Protein AF-A0A382WJ97-F1 (afdb_monomer_lite)

Organism: NCBI:txid408172

pLDDT: mean 80.17, std 19.9, range [35.0, 98.5]

Radius of gyration: 34.78 Å; chains: 1; bounding box: 54×37×98 Å

Secondary structure (DSSP, 8-state):
----------------------PPP-PPPPP------EETTEEHHHHHHHHHHHHHHHHHHHHHHHHHHHHT-TTS---HHHHHHHHHHHHHHHHHHHHHHTT----GGGHHHHHHHHHHHHHHHHHHHHHHHT-

Sequence (135 aa):
MQRLAIPTLCIILGCSSGQEAEQPIPQPVPAESAQTVETPYGDLGQVQGYLNSINPFIQEVGKIHLEVNKAVGTSGQATTANLALAMGKELPRLKAAIGQFETIKPPLLLAPLHTDIKKLMVLRLKSYEATINNW

Structure (mmCIF, N/CA/C/O backbone):
data_AF-A0A382WJ97-F1
#
_entry.id   AF-A0A382WJ97-F1
#
loop_
_atom_site.group_PDB
_atom_site.id
_atom_site.type_symbol
_atom_site.label_atom_id
_atom_site.label_alt_id
_atom_site.label_comp_id
_atom_site.label_asym_id
_atom_site.label_entity_id
_atom_site.label_seq_id
_atom_site.pdbx_PDB_ins_code
_atom_site.Cartn_x
_atom_site.Cartn_y
_atom_site.Cartn_z
_atom_site.occupancy
_atom_site.B_iso_or_equiv
_atom_site.auth_seq_id
_atom_site.auth_comp_id
_atom_site.auth_asym_id
_atom_site.auth_atom_id
_atom_site.pdbx_PDB_model_num
ATOM 1 N N . MET A 1 1 ? 36.908 -20.530 76.494 1.00 40.31 1 MET A N 1
ATOM 2 C CA . MET A 1 1 ? 35.897 -20.442 75.417 1.00 40.31 1 MET A CA 1
ATOM 3 C C . MET A 1 1 ? 35.143 -21.765 75.412 1.00 40.31 1 MET A C 1
ATOM 5 O O . MET A 1 1 ? 35.747 -22.793 75.157 1.00 40.31 1 MET A O 1
ATOM 9 N N . GLN A 1 2 ? 34.078 -21.813 76.211 1.00 43.88 2 GLN A N 1
ATOM 10 C CA . GLN A 1 2 ? 32.666 -21.761 75.793 1.00 43.88 2 GLN A CA 1
ATOM 11 C C . GLN A 1 2 ? 32.182 -23.103 75.230 1.00 43.88 2 GLN A C 1
ATOM 13 O O . GLN A 1 2 ? 32.530 -23.521 74.132 1.00 43.88 2 GLN A O 1
ATOM 18 N N . ARG A 1 3 ? 31.422 -23.785 76.092 1.00 38.31 3 ARG A N 1
ATOM 19 C CA . ARG A 1 3 ? 30.834 -25.108 75.929 1.00 38.31 3 ARG A CA 1
ATOM 20 C C . ARG A 1 3 ? 29.365 -24.982 75.526 1.00 38.31 3 ARG A C 1
ATOM 22 O O . ARG A 1 3 ? 28.646 -24.181 76.108 1.00 38.31 3 ARG A O 1
ATOM 29 N N . LEU A 1 4 ? 29.000 -25.877 74.611 1.00 42.47 4 LEU A N 1
ATOM 30 C CA . LEU A 1 4 ? 27.768 -26.666 74.528 1.00 42.47 4 LEU A CA 1
ATOM 31 C C . LEU A 1 4 ? 26.399 -25.957 74.501 1.00 42.47 4 LEU A C 1
ATOM 33 O O . LEU A 1 4 ? 25.902 -25.455 75.498 1.00 42.47 4 LEU A O 1
ATOM 37 N N . ALA A 1 5 ? 25.778 -26.071 73.324 1.00 47.56 5 ALA A N 1
ATOM 38 C CA . ALA A 1 5 ? 24.503 -26.744 73.045 1.00 47.56 5 ALA A CA 1
ATOM 39 C C . ALA A 1 5 ? 23.374 -26.747 74.106 1.00 47.56 5 ALA A C 1
ATOM 41 O O . ALA A 1 5 ? 23.508 -27.404 75.132 1.00 47.56 5 ALA A O 1
ATOM 42 N N . ILE A 1 6 ? 22.249 -26.129 73.686 1.00 53.75 6 ILE A N 1
ATOM 43 C CA . ILE A 1 6 ? 20.806 -26.493 73.781 1.00 53.75 6 ILE A CA 1
ATOM 44 C C . ILE A 1 6 ? 20.294 -26.851 75.191 1.00 53.75 6 ILE A C 1
ATOM 46 O O . ILE A 1 6 ? 20.841 -27.758 75.813 1.00 53.75 6 ILE A O 1
ATOM 50 N N . PRO A 1 7 ? 19.195 -26.228 75.687 1.00 54.44 7 PRO A N 1
ATOM 51 C CA . PRO A 1 7 ? 17.915 -26.940 75.568 1.00 54.44 7 PRO A CA 1
ATOM 52 C C . PRO A 1 7 ? 16.613 -26.094 75.578 1.00 54.44 7 PRO A C 1
ATOM 54 O O . PRO A 1 7 ? 16.576 -24.912 75.906 1.00 54.44 7 PRO A O 1
ATOM 57 N N . THR A 1 8 ? 15.536 -26.815 75.254 1.00 49.41 8 THR A N 1
ATOM 58 C CA . THR A 1 8 ? 14.190 -26.729 75.854 1.00 49.41 8 THR A CA 1
ATOM 59 C C . THR A 1 8 ? 13.147 -25.776 75.263 1.00 49.41 8 THR A C 1
ATOM 61 O O . THR A 1 8 ? 12.970 -24.627 75.649 1.00 49.41 8 THR A O 1
ATOM 64 N N . LEU A 1 9 ? 12.359 -26.403 74.392 1.00 50.72 9 LEU A N 1
ATOM 65 C CA . LEU A 1 9 ? 10.934 -26.228 74.134 1.00 50.72 9 LEU A CA 1
ATOM 66 C C . LEU A 1 9 ? 10.098 -25.950 75.408 1.00 50.72 9 LEU A C 1
ATOM 68 O O . LEU A 1 9 ? 10.057 -26.789 76.305 1.00 50.72 9 LEU A O 1
ATOM 72 N N . CYS A 1 10 ? 9.345 -24.846 75.433 1.00 46.75 10 CYS A N 1
ATOM 73 C CA . CYS A 1 10 ? 8.220 -24.644 76.355 1.00 46.75 10 CYS A CA 1
ATOM 74 C C . CYS A 1 10 ? 6.918 -24.550 75.553 1.00 46.75 10 CYS A C 1
ATOM 76 O O . CYS A 1 10 ? 6.631 -23.538 74.916 1.00 46.75 10 CYS A O 1
ATOM 78 N N . ILE A 1 11 ? 6.143 -25.633 75.590 1.00 55.44 11 ILE A N 1
ATOM 79 C CA . ILE A 1 11 ? 4.749 -25.686 75.149 1.00 55.44 11 ILE A CA 1
ATOM 80 C C . ILE A 1 11 ? 3.909 -25.052 76.258 1.00 55.44 11 ILE A C 1
ATOM 82 O O . ILE A 1 11 ? 3.893 -25.562 77.378 1.00 55.44 11 ILE A O 1
ATOM 86 N N . ILE A 1 12 ? 3.193 -23.972 75.948 1.00 61.19 12 ILE A N 1
ATOM 87 C CA . ILE A 1 12 ? 2.115 -23.463 76.800 1.00 61.19 12 ILE A CA 1
ATOM 88 C C . ILE A 1 12 ? 0.792 -23.914 76.182 1.00 61.19 12 ILE A C 1
ATOM 90 O O . ILE A 1 12 ? 0.325 -23.360 75.190 1.00 61.19 12 ILE A O 1
ATOM 94 N N . LEU A 1 13 ? 0.221 -24.967 76.767 1.00 51.22 13 LEU A N 1
ATOM 95 C CA . LEU A 1 13 ? -1.168 -25.380 76.585 1.00 51.22 13 LEU A CA 1
ATOM 96 C C . LEU A 1 13 ? -2.054 -24.408 77.370 1.00 51.22 13 LEU A C 1
ATOM 98 O O . LEU A 1 13 ? -2.225 -24.545 78.579 1.00 51.22 13 LEU A O 1
ATOM 102 N N . GLY A 1 14 ? -2.598 -23.411 76.677 1.00 40.69 14 GLY A N 1
ATOM 103 C CA . GLY A 1 14 ? -3.733 -22.633 77.158 1.00 40.69 14 GLY A CA 1
ATOM 104 C C . GLY A 1 14 ? -5.029 -23.279 76.681 1.00 40.69 14 GLY A C 1
ATOM 105 O O . GLY A 1 14 ? -5.384 -23.149 75.513 1.00 40.69 14 GLY A O 1
ATOM 106 N N . CYS A 1 15 ? -5.734 -23.968 77.578 1.00 53.81 15 CYS A N 1
ATOM 107 C CA . CYS A 1 15 ? -7.147 -24.289 77.402 1.00 53.81 15 CYS A CA 1
ATOM 108 C C . CYS A 1 15 ? -7.937 -22.976 77.436 1.00 53.81 15 CYS A C 1
ATOM 110 O O . CYS A 1 15 ? -8.143 -22.415 78.509 1.00 53.81 15 CYS A O 1
ATOM 112 N N . SER A 1 16 ? -8.374 -22.489 76.277 1.00 35.00 16 SER A N 1
ATOM 113 C CA . SER A 1 16 ? -9.438 -21.492 76.204 1.00 35.00 16 SER A CA 1
ATOM 114 C C . SER A 1 16 ? -10.604 -22.101 75.443 1.00 35.00 16 SER A C 1
ATOM 116 O O . SER A 1 16 ? -10.477 -22.530 74.298 1.00 35.00 16 SER A O 1
ATOM 118 N N . SER A 1 17 ? -11.703 -22.192 76.178 1.00 43.69 17 SER A N 1
ATOM 119 C CA . SER A 1 17 ? -13.066 -22.519 75.789 1.00 43.69 17 SER A CA 1
ATOM 120 C C . SER A 1 17 ? -13.428 -22.068 74.376 1.00 43.69 17 SER A C 1
ATOM 122 O O . SER A 1 17 ? -13.193 -20.924 73.992 1.00 43.69 17 SER A O 1
ATOM 124 N N . GLY A 1 18 ? -14.039 -22.994 73.636 1.00 48.94 18 GLY A N 1
ATOM 125 C CA . GLY A 1 18 ? -14.542 -22.774 72.292 1.00 48.94 18 GLY A CA 1
ATOM 126 C C . GLY A 1 18 ? -15.477 -21.571 72.201 1.00 48.94 18 GLY A C 1
ATOM 127 O O . GLY A 1 18 ? -16.509 -21.506 72.864 1.00 48.94 18 GLY A O 1
ATOM 128 N N . GLN A 1 19 ? -15.113 -20.658 71.312 1.00 41.97 19 GLN A N 1
ATOM 129 C CA . GLN A 1 19 ? -16.060 -19.920 70.498 1.00 41.97 19 GLN A CA 1
ATOM 130 C C . GLN A 1 19 ? -15.744 -20.313 69.061 1.00 41.97 19 GLN A C 1
ATOM 132 O O . GLN A 1 19 ? -14.666 -20.001 68.553 1.00 41.97 19 GLN A O 1
ATOM 137 N N . GLU A 1 20 ? -16.670 -21.022 68.419 1.00 45.88 20 GLU A N 1
ATOM 138 C CA . GLU A 1 20 ? -16.750 -21.027 66.964 1.00 45.88 20 GLU A CA 1
ATOM 139 C C . GLU A 1 20 ? -17.014 -19.579 66.548 1.00 45.88 20 GLU A C 1
ATOM 141 O O . GLU A 1 20 ? -18.141 -19.092 66.559 1.00 45.88 20 GLU A O 1
ATOM 146 N N . ALA A 1 21 ? -15.942 -18.842 66.272 1.00 47.66 21 ALA A N 1
ATOM 147 C CA . ALA A 1 21 ? -16.052 -17.651 65.463 1.00 47.66 21 ALA A CA 1
ATOM 148 C C . ALA A 1 21 ? -16.388 -18.145 64.056 1.00 47.66 21 ALA A C 1
ATOM 150 O O . ALA A 1 21 ? -15.527 -18.716 63.383 1.00 47.66 21 ALA A O 1
ATOM 151 N N . GLU A 1 22 ? -17.645 -17.974 63.642 1.00 47.88 22 GLU A N 1
ATOM 152 C CA . GLU A 1 22 ? -18.041 -18.069 62.240 1.00 47.88 22 GLU A CA 1
ATOM 153 C C . GLU A 1 22 ? -17.045 -17.251 61.419 1.00 47.88 22 GLU A C 1
ATOM 155 O O . GLU A 1 22 ? -17.003 -16.020 61.489 1.00 47.88 22 GLU A O 1
ATOM 160 N N . GLN A 1 23 ? -16.179 -17.948 60.683 1.00 53.44 23 GLN A N 1
ATOM 161 C CA . GLN A 1 23 ? -15.322 -17.301 59.709 1.00 53.44 23 GLN A CA 1
ATOM 162 C C . GLN A 1 23 ? -16.252 -16.636 58.690 1.00 53.44 23 GLN A C 1
ATOM 164 O O . GLN A 1 23 ? -17.093 -17.332 58.113 1.00 53.44 23 GLN A O 1
ATOM 169 N N . PRO A 1 24 ? -16.139 -15.317 58.450 1.00 50.84 24 PRO A N 1
ATOM 170 C CA . PRO A 1 24 ? -16.918 -14.676 57.409 1.00 50.84 24 PRO A CA 1
ATOM 171 C C . PRO A 1 24 ? -16.604 -15.385 56.095 1.00 50.84 24 PRO A C 1
ATOM 173 O O . PRO A 1 24 ? -15.443 -15.451 55.686 1.00 50.84 24 PRO A O 1
ATOM 176 N N . ILE A 1 25 ? -17.631 -15.951 55.461 1.00 58.53 25 ILE A N 1
ATOM 177 C CA . ILE A 1 25 ? -17.518 -16.533 54.125 1.00 58.53 25 ILE A CA 1
ATOM 178 C C . ILE A 1 25 ? -16.874 -15.459 53.234 1.00 58.53 25 ILE A C 1
ATOM 180 O O . ILE A 1 25 ? -17.402 -14.341 53.194 1.00 58.53 25 ILE A O 1
ATOM 184 N N . PRO A 1 26 ? -15.748 -15.741 52.548 1.00 58.06 26 PRO A N 1
ATOM 185 C CA . PRO A 1 26 ? -15.144 -14.787 51.633 1.00 58.06 26 PRO A CA 1
ATOM 186 C C . PRO A 1 26 ? -16.199 -14.366 50.615 1.00 58.06 26 PRO A C 1
ATOM 188 O O . PRO A 1 26 ? -16.687 -15.189 49.838 1.00 58.06 26 PRO A O 1
ATOM 191 N N . GLN A 1 27 ? -16.601 -13.096 50.652 1.00 67.25 27 GLN A N 1
ATOM 192 C CA . GLN A 1 27 ? -17.484 -12.565 49.625 1.00 67.25 27 GLN A CA 1
ATOM 193 C C . GLN A 1 27 ? -16.758 -12.691 48.279 1.00 67.25 27 GLN A C 1
ATOM 195 O O . GLN A 1 27 ? -15.549 -12.436 48.230 1.00 67.25 27 GLN A O 1
ATOM 200 N N . PRO A 1 28 ? -17.444 -13.093 47.193 1.00 59.03 28 PRO A N 1
ATOM 201 C CA . PRO A 1 28 ? -16.837 -13.088 45.875 1.00 59.03 28 PRO A CA 1
ATOM 202 C C . PRO A 1 28 ? -16.359 -11.665 45.603 1.00 59.03 28 PRO A C 1
ATOM 204 O O . PRO A 1 28 ? -17.165 -10.735 45.562 1.00 59.03 28 PRO A O 1
ATOM 207 N N . VAL A 1 29 ? -15.045 -11.492 45.463 1.00 59.97 29 VAL A N 1
ATOM 208 C CA . VAL A 1 29 ? -14.475 -10.242 44.965 1.00 59.97 29 VAL A CA 1
ATOM 209 C C . VAL A 1 29 ? -15.165 -9.993 43.623 1.00 59.97 29 VAL A C 1
ATOM 211 O O . VAL A 1 29 ? -15.148 -10.905 42.786 1.00 59.97 29 VAL A O 1
ATOM 214 N N . PRO A 1 30 ? -15.828 -8.841 43.410 1.00 59.00 30 PRO A N 1
ATOM 215 C CA . PRO A 1 30 ? -16.381 -8.523 42.105 1.00 59.00 30 PRO A CA 1
ATOM 216 C C . PRO A 1 30 ? -15.265 -8.714 41.087 1.00 59.00 30 PRO A C 1
ATOM 218 O O . PRO A 1 30 ? -14.192 -8.133 41.256 1.00 59.00 30 PRO A O 1
ATOM 221 N N . ALA A 1 31 ? -15.483 -9.582 40.096 1.00 62.88 31 ALA A N 1
ATOM 222 C CA . ALA A 1 31 ? -14.544 -9.728 38.998 1.00 62.88 31 ALA A CA 1
ATOM 223 C C . ALA A 1 31 ? -14.288 -8.319 38.467 1.00 62.88 31 ALA A C 1
ATOM 225 O O . ALA A 1 31 ? -15.238 -7.643 38.066 1.00 62.88 31 ALA A O 1
ATOM 226 N N . GLU A 1 32 ? -13.041 -7.861 38.573 1.00 56.44 32 GLU A N 1
ATOM 227 C CA . GLU A 1 32 ? -12.595 -6.587 38.034 1.00 56.44 32 GLU A CA 1
ATOM 228 C C . GLU A 1 32 ? -13.073 -6.553 36.587 1.00 56.44 32 GLU A C 1
ATOM 230 O O . GLU A 1 32 ? -12.604 -7.327 35.749 1.00 56.44 32 GLU A O 1
ATOM 235 N N . SER A 1 33 ? -14.126 -5.773 36.320 1.00 58.34 33 SER A N 1
ATOM 236 C CA . SER A 1 33 ? -14.679 -5.685 34.978 1.00 58.34 33 SER A CA 1
ATOM 237 C C . SER A 1 33 ? -13.528 -5.204 34.120 1.00 58.34 33 SER A C 1
ATOM 239 O O . SER A 1 33 ? -13.020 -4.116 34.395 1.00 58.34 33 SER A O 1
ATOM 241 N N . ALA A 1 34 ? -13.082 -6.013 33.158 1.00 62.22 34 ALA A N 1
ATOM 242 C CA . ALA A 1 34 ? -12.033 -5.621 32.235 1.00 62.22 34 ALA A CA 1
ATOM 243 C C . ALA A 1 34 ? -12.434 -4.263 31.652 1.00 62.22 34 ALA A C 1
ATOM 245 O O . ALA A 1 34 ? -13.377 -4.180 30.865 1.00 62.22 34 ALA A O 1
ATOM 246 N N . GLN A 1 35 ? -11.810 -3.192 32.144 1.00 63.03 35 GLN A N 1
ATOM 247 C CA . GLN A 1 35 ? -12.156 -1.845 31.731 1.00 63.03 35 GLN A CA 1
ATOM 248 C C . GLN A 1 35 ? -11.731 -1.754 30.273 1.00 63.03 35 GLN A C 1
ATOM 250 O O . GLN A 1 35 ? -10.542 -1.814 29.960 1.00 63.03 35 GLN A O 1
ATOM 255 N N . THR A 1 36 ? -12.708 -1.697 29.374 1.00 71.12 36 THR A N 1
ATOM 256 C CA . THR A 1 36 ? -12.465 -1.490 27.951 1.00 71.12 36 THR A CA 1
ATOM 257 C C . THR A 1 36 ? -11.785 -0.138 27.801 1.00 71.12 36 THR A C 1
ATOM 259 O O . THR A 1 36 ? -12.373 0.905 28.090 1.00 71.12 36 THR A O 1
ATOM 262 N N . VAL A 1 37 ? -10.504 -0.164 27.433 1.00 84.56 37 VAL A N 1
ATOM 263 C CA . VAL A 1 37 ? -9.724 1.049 27.204 1.00 84.56 37 VAL A CA 1
ATOM 264 C C . VAL A 1 37 ? -10.202 1.649 25.887 1.00 84.56 37 VAL A C 1
ATOM 266 O O . VAL A 1 37 ? -9.926 1.120 24.813 1.00 84.56 37 VAL A O 1
ATOM 269 N N . GLU A 1 38 ? -10.938 2.748 25.980 1.00 89.06 38 GLU A N 1
ATOM 270 C CA . GLU A 1 38 ? -11.451 3.481 24.825 1.00 89.06 38 GLU A CA 1
ATOM 271 C C . GLU A 1 38 ? -10.413 4.472 24.287 1.00 89.06 38 GLU A C 1
ATOM 273 O O . GLU A 1 38 ? -9.679 5.123 25.035 1.00 89.06 38 GLU A O 1
ATOM 278 N N . THR A 1 39 ? -10.374 4.620 22.966 1.00 89.69 39 THR A N 1
ATOM 279 C CA . THR A 1 39 ? -9.592 5.643 22.262 1.00 89.69 39 THR A CA 1
ATOM 280 C C . THR A 1 39 ? -10.536 6.559 21.475 1.00 89.69 39 THR A C 1
ATOM 282 O O . THR A 1 39 ? -11.681 6.184 21.217 1.00 89.69 39 THR A O 1
ATOM 285 N N . PRO A 1 40 ? -10.079 7.723 20.973 1.00 91.44 40 PRO A N 1
ATOM 286 C CA . PRO A 1 40 ? -10.876 8.534 20.043 1.00 91.44 40 PRO A CA 1
ATOM 287 C C . PRO A 1 40 ? -11.284 7.801 18.752 1.00 91.44 40 PRO A C 1
ATOM 289 O O . PRO A 1 40 ? -12.130 8.288 18.006 1.00 91.44 40 PRO A O 1
ATOM 292 N N . TYR A 1 41 ? -10.670 6.648 18.478 1.00 91.25 41 TYR A N 1
ATOM 293 C CA . TYR A 1 41 ? -10.904 5.819 17.302 1.00 91.25 41 TYR A CA 1
ATOM 294 C C . TYR A 1 41 ? -11.655 4.514 17.629 1.00 91.25 41 TYR A C 1
ATOM 296 O O . TYR A 1 41 ? -11.777 3.654 16.755 1.00 91.25 41 TYR A O 1
ATOM 304 N N . GLY A 1 42 ? -12.174 4.382 18.857 1.00 89.25 42 GLY A N 1
ATOM 305 C CA . GLY A 1 42 ? -12.904 3.219 19.370 1.00 89.25 42 GLY A CA 1
ATOM 306 C C . GLY A 1 42 ? -12.092 2.389 20.365 1.00 89.25 42 GLY A C 1
ATOM 307 O O . GLY A 1 42 ? -11.029 2.820 20.824 1.00 89.25 42 GLY A O 1
ATOM 308 N N . ASP A 1 43 ? -12.578 1.183 20.653 1.00 93.19 43 ASP A N 1
ATOM 309 C CA . ASP A 1 43 ? -11.947 0.235 21.574 1.00 93.19 43 ASP A CA 1
ATOM 310 C C . ASP A 1 43 ? -10.494 -0.073 21.175 1.00 93.19 43 ASP A C 1
ATOM 312 O O . ASP A 1 43 ? -10.185 -0.334 20.006 1.00 93.19 43 ASP A O 1
ATOM 316 N N . LEU A 1 44 ? -9.588 -0.076 22.158 1.00 93.31 44 LEU A N 1
ATOM 317 C CA . LEU A 1 44 ? -8.159 -0.306 21.942 1.00 93.31 44 LEU A CA 1
ATOM 318 C C . LEU A 1 44 ? -7.880 -1.629 21.212 1.00 93.31 44 LEU A C 1
ATOM 320 O O . LEU A 1 44 ? -7.015 -1.675 20.333 1.00 93.31 44 LEU A O 1
ATOM 324 N N . GLY A 1 45 ? -8.611 -2.696 21.541 1.00 93.69 45 GLY A N 1
ATOM 325 C CA . GLY A 1 45 ? -8.478 -3.997 20.889 1.00 93.69 45 GLY A CA 1
ATOM 326 C C . GLY A 1 45 ? -8.880 -3.946 19.416 1.00 93.69 45 GLY A C 1
ATOM 327 O O . GLY A 1 45 ? -8.160 -4.466 18.559 1.00 93.69 45 GLY A O 1
ATOM 328 N N . GLN A 1 46 ? -9.981 -3.261 19.097 1.00 93.06 46 GLN A N 1
ATOM 329 C CA . GLN A 1 46 ? -10.415 -3.032 17.715 1.00 93.06 46 GLN A CA 1
ATOM 330 C C . GLN A 1 46 ? -9.397 -2.213 16.917 1.00 93.06 46 GLN A C 1
ATOM 332 O O . GLN A 1 46 ? -9.068 -2.577 15.783 1.00 93.06 46 GLN A O 1
ATOM 337 N N . VAL A 1 47 ? -8.869 -1.136 17.506 1.00 95.44 47 VAL A N 1
ATOM 338 C CA . VAL A 1 47 ? -7.839 -0.301 16.874 1.00 95.44 47 VAL A CA 1
ATOM 339 C C . VAL A 1 47 ? -6.587 -1.130 16.600 1.00 95.44 47 VAL A C 1
ATOM 341 O O . VAL A 1 47 ? -6.094 -1.144 15.471 1.00 95.44 47 VAL A O 1
ATOM 344 N N . GLN A 1 48 ? -6.100 -1.878 17.591 1.00 96.50 48 GLN A N 1
ATOM 345 C CA . GLN A 1 48 ? -4.913 -2.715 17.437 1.00 96.50 48 GLN A CA 1
ATOM 346 C C . GLN A 1 48 ? -5.117 -3.807 16.381 1.00 96.50 48 GLN A C 1
ATOM 348 O O . GLN A 1 48 ? -4.239 -4.027 15.543 1.00 96.50 48 GLN A O 1
ATOM 353 N N . GLY A 1 49 ? -6.274 -4.473 16.388 1.00 96.56 49 GLY A N 1
ATOM 354 C CA . GLY A 1 49 ? -6.626 -5.484 15.394 1.00 96.56 49 GLY A CA 1
ATOM 355 C C . GLY A 1 49 ? -6.638 -4.915 13.976 1.00 96.56 49 GLY A C 1
ATOM 356 O O . GLY A 1 49 ? -6.047 -5.497 13.063 1.00 96.56 49 GLY A O 1
ATOM 357 N N . TYR A 1 50 ? -7.227 -3.732 13.799 1.00 97.25 50 TYR A N 1
ATOM 358 C CA . TYR A 1 50 ? -7.218 -3.038 12.518 1.00 97.25 50 TYR A CA 1
ATOM 359 C C . TYR A 1 50 ? -5.798 -2.665 12.074 1.00 97.25 50 TYR A C 1
ATOM 361 O O . TYR A 1 50 ? -5.414 -2.991 10.950 1.00 97.25 50 TYR A O 1
ATOM 369 N N . LEU A 1 51 ? -4.989 -2.050 12.943 1.00 97.00 51 LEU A N 1
ATOM 370 C CA . LEU A 1 51 ? -3.607 -1.680 12.614 1.00 97.00 51 LEU A CA 1
ATOM 371 C C . LEU A 1 51 ? -2.775 -2.902 12.213 1.00 97.00 51 LEU A C 1
ATOM 373 O O . LEU A 1 51 ? -2.085 -2.874 11.194 1.00 97.00 51 LEU A O 1
ATOM 377 N N . ASN A 1 52 ? -2.904 -4.007 12.947 1.00 98.06 52 ASN A N 1
ATOM 378 C CA . ASN A 1 52 ? -2.243 -5.267 12.607 1.00 98.06 52 ASN A CA 1
ATOM 379 C C . ASN A 1 52 ? -2.651 -5.782 11.220 1.00 98.06 52 ASN A C 1
ATOM 381 O O . ASN A 1 52 ? -1.809 -6.327 10.508 1.00 98.06 52 ASN A O 1
ATOM 385 N N . SER A 1 53 ? -3.908 -5.577 10.814 1.00 98.19 53 SER A N 1
ATOM 386 C CA . SER A 1 53 ? -4.385 -5.986 9.490 1.00 98.19 53 SER A CA 1
ATOM 387 C C . SER A 1 53 ? -3.823 -5.130 8.348 1.00 98.19 53 SER A C 1
ATOM 389 O O . SER A 1 53 ? -3.526 -5.665 7.282 1.00 98.19 53 SER A O 1
ATOM 391 N N . ILE A 1 54 ? -3.626 -3.822 8.556 1.00 98.19 54 ILE A N 1
ATOM 392 C CA . ILE A 1 54 ? -3.170 -2.908 7.496 1.00 98.19 54 ILE A CA 1
ATOM 393 C C . ILE A 1 54 ? -1.648 -2.757 7.405 1.00 98.19 54 ILE A C 1
ATOM 395 O O . ILE A 1 54 ? -1.119 -2.470 6.329 1.00 98.19 54 ILE A O 1
ATOM 399 N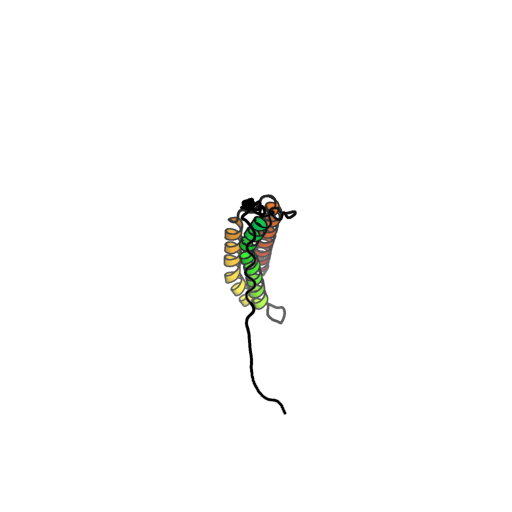 N . ASN A 1 55 ? -0.925 -2.959 8.509 1.00 98.12 55 ASN A N 1
ATOM 400 C CA . ASN A 1 55 ? 0.523 -2.751 8.583 1.00 98.12 55 ASN A CA 1
ATOM 401 C C . ASN A 1 55 ? 1.331 -3.533 7.529 1.00 98.12 55 ASN A C 1
ATOM 403 O O . ASN A 1 55 ? 2.251 -2.942 6.955 1.00 98.12 55 ASN A O 1
ATOM 407 N N . PRO A 1 56 ? 1.006 -4.801 7.197 1.00 98.44 56 PRO A N 1
ATOM 408 C CA . PRO A 1 56 ? 1.699 -5.523 6.132 1.00 98.44 56 PRO A CA 1
ATOM 409 C C . PRO A 1 56 ? 1.645 -4.803 4.779 1.00 98.44 56 PRO A C 1
ATOM 411 O O . PRO A 1 56 ? 2.642 -4.776 4.061 1.00 98.44 56 PRO A O 1
ATOM 414 N N . PHE A 1 57 ? 0.525 -4.155 4.450 1.00 98.31 57 PHE A N 1
ATOM 415 C CA . PHE A 1 57 ? 0.354 -3.423 3.192 1.00 98.31 57 PHE A CA 1
ATOM 416 C C . PHE A 1 57 ? 1.143 -2.115 3.178 1.00 98.31 57 PHE A C 1
ATOM 418 O O . PHE A 1 57 ? 1.759 -1.779 2.168 1.00 98.31 57 PHE A O 1
ATOM 425 N N . ILE A 1 58 ? 1.192 -1.407 4.310 1.00 96.62 58 ILE A N 1
ATOM 426 C CA . ILE A 1 58 ? 2.027 -0.206 4.463 1.00 96.62 58 ILE A CA 1
ATOM 427 C C . ILE A 1 58 ? 3.503 -0.564 4.244 1.00 96.62 58 ILE A C 1
ATOM 429 O O . ILE A 1 58 ? 4.208 0.101 3.482 1.00 96.62 58 ILE A O 1
ATOM 433 N N . GLN A 1 59 ? 3.964 -1.650 4.868 1.00 97.94 59 GLN A N 1
ATOM 434 C CA . GLN A 1 59 ? 5.331 -2.142 4.700 1.00 97.94 59 GLN A CA 1
ATOM 435 C C . GLN A 1 59 ? 5.606 -2.583 3.261 1.00 97.94 59 GLN A C 1
ATOM 437 O O . GLN A 1 59 ? 6.682 -2.311 2.731 1.00 97.94 59 GLN A O 1
ATOM 442 N N . GLU A 1 60 ? 4.647 -3.246 2.618 1.00 97.88 60 GLU A N 1
ATOM 443 C CA . GLU A 1 60 ? 4.783 -3.718 1.243 1.00 97.88 60 GLU A CA 1
ATOM 444 C C . GLU A 1 60 ? 4.937 -2.567 0.247 1.00 97.88 60 GLU A C 1
ATOM 446 O O . GLU A 1 60 ? 5.846 -2.581 -0.584 1.00 97.88 60 GLU A O 1
ATOM 451 N N . VAL A 1 61 ? 4.122 -1.520 0.382 1.00 96.62 61 VAL A N 1
ATOM 452 C CA . VAL A 1 61 ? 4.248 -0.298 -0.425 1.00 96.62 61 VAL A CA 1
ATOM 453 C C . VAL A 1 61 ? 5.608 0.364 -0.199 1.00 96.62 61 VAL A C 1
ATOM 455 O O . VAL A 1 61 ? 6.241 0.810 -1.157 1.00 96.62 61 VAL A O 1
ATOM 458 N N . GLY A 1 62 ? 6.095 0.389 1.045 1.00 95.81 62 GLY A N 1
ATOM 459 C CA . GLY A 1 62 ? 7.435 0.883 1.371 1.00 95.81 62 GLY A CA 1
ATOM 460 C C . GLY A 1 62 ? 8.554 0.078 0.701 1.00 95.81 62 GLY A C 1
ATOM 461 O O . GLY A 1 62 ? 9.482 0.661 0.139 1.00 95.81 62 GLY A O 1
ATOM 462 N N . LYS A 1 63 ? 8.450 -1.258 0.693 1.00 96.88 63 LYS A N 1
ATOM 463 C CA . LYS A 1 63 ? 9.403 -2.146 0.003 1.00 96.88 63 LYS A CA 1
ATOM 464 C C . LYS A 1 63 ? 9.397 -1.905 -1.503 1.00 96.88 63 LYS A C 1
ATOM 466 O O . LYS A 1 63 ? 10.461 -1.722 -2.082 1.00 96.88 63 LYS A O 1
ATOM 471 N N . ILE A 1 64 ? 8.216 -1.851 -2.117 1.00 96.06 64 ILE A N 1
ATOM 472 C CA . ILE A 1 64 ? 8.051 -1.531 -3.542 1.00 96.06 64 ILE A CA 1
ATOM 473 C C . ILE A 1 64 ? 8.720 -0.192 -3.868 1.00 96.06 64 ILE A C 1
ATOM 475 O O . ILE A 1 64 ? 9.481 -0.097 -4.829 1.00 96.06 64 ILE A O 1
ATOM 479 N N . HIS A 1 65 ? 8.494 0.830 -3.038 1.00 93.00 65 HIS A N 1
ATOM 480 C CA . HIS A 1 65 ? 9.110 2.136 -3.235 1.00 93.00 65 HIS A CA 1
ATOM 481 C C . HIS A 1 65 ? 10.637 2.076 -3.227 1.00 93.00 65 HIS A C 1
ATOM 483 O O . HIS A 1 65 ? 11.284 2.663 -4.095 1.00 93.00 65 HIS A O 1
ATOM 489 N N . LEU A 1 66 ? 11.207 1.337 -2.277 1.00 92.81 66 LEU A N 1
ATOM 490 C CA . LEU A 1 66 ? 12.646 1.149 -2.185 1.00 92.81 66 LEU A CA 1
ATOM 491 C C . LEU A 1 66 ? 13.212 0.418 -3.412 1.00 92.81 66 LEU A C 1
ATOM 493 O O . LEU A 1 66 ? 14.236 0.842 -3.939 1.00 92.81 66 LEU A O 1
ATOM 497 N N . GLU A 1 67 ? 12.558 -0.647 -3.881 1.00 91.56 67 GLU A N 1
ATOM 498 C CA . GLU A 1 67 ? 13.003 -1.400 -5.063 1.00 91.56 67 GLU A CA 1
ATOM 499 C C . GLU A 1 67 ? 12.962 -0.551 -6.339 1.00 91.56 67 GLU A C 1
ATOM 501 O O . GLU A 1 67 ? 13.920 -0.552 -7.112 1.00 91.56 67 GLU A O 1
ATOM 506 N N . VAL A 1 68 ? 11.912 0.253 -6.522 1.00 89.56 68 VAL A N 1
ATOM 507 C CA . VAL A 1 68 ? 11.842 1.206 -7.638 1.00 89.56 68 VAL A CA 1
ATOM 508 C C . VAL A 1 68 ? 12.954 2.255 -7.536 1.00 89.56 68 VAL A C 1
ATOM 510 O O . VAL A 1 68 ? 13.630 2.526 -8.525 1.00 89.56 68 VAL A O 1
ATOM 513 N N . ASN A 1 69 ? 13.209 2.815 -6.349 1.00 86.62 69 ASN A N 1
ATOM 514 C CA . ASN A 1 69 ? 14.269 3.813 -6.172 1.00 86.62 69 ASN A CA 1
ATOM 515 C C . ASN A 1 69 ? 15.674 3.238 -6.402 1.00 86.62 69 ASN A C 1
ATOM 517 O O . ASN A 1 69 ? 16.536 3.940 -6.923 1.00 86.62 69 ASN A O 1
ATOM 521 N N . LYS A 1 70 ? 15.922 1.967 -6.060 1.00 86.69 70 LYS A N 1
ATOM 522 C CA . LYS A 1 70 ? 17.206 1.306 -6.355 1.00 86.69 70 LYS A CA 1
ATOM 523 C C . LYS A 1 70 ? 17.509 1.287 -7.854 1.00 86.69 70 LYS A C 1
ATOM 525 O O . LYS A 1 70 ? 18.671 1.406 -8.233 1.00 86.69 70 LYS A O 1
ATOM 530 N N . ALA A 1 71 ? 16.483 1.194 -8.702 1.00 83.06 71 ALA A N 1
ATOM 531 C CA . ALA A 1 71 ? 16.644 1.230 -10.155 1.00 83.06 71 ALA A CA 1
ATOM 532 C C . ALA A 1 71 ? 17.091 2.603 -10.690 1.00 83.06 71 ALA A C 1
ATOM 534 O O . ALA A 1 71 ? 17.648 2.679 -11.784 1.00 83.06 71 ALA A O 1
ATOM 535 N N . VAL A 1 72 ? 16.896 3.670 -9.907 1.00 73.38 72 VAL A N 1
ATOM 536 C CA . VAL A 1 72 ? 17.358 5.035 -10.209 1.00 73.38 72 VAL A CA 1
ATOM 537 C C . VAL A 1 72 ? 18.857 5.221 -9.915 1.00 73.38 72 VAL A C 1
ATOM 539 O O . VAL A 1 72 ? 19.464 6.181 -10.382 1.00 73.38 72 VAL A O 1
ATOM 542 N N . GLY A 1 73 ? 19.492 4.270 -9.219 1.00 65.06 73 GLY A N 1
ATOM 543 C CA . GLY A 1 73 ? 20.926 4.287 -8.925 1.00 65.06 73 GLY A CA 1
ATOM 544 C C . GLY A 1 73 ? 21.366 5.416 -7.979 1.00 65.06 73 GLY A C 1
ATOM 545 O O . GLY A 1 73 ? 20.596 6.296 -7.603 1.00 65.06 73 GLY A O 1
ATOM 546 N N . THR A 1 74 ? 22.640 5.400 -7.578 1.00 57.91 74 THR A N 1
ATOM 547 C CA . THR A 1 74 ? 23.244 6.430 -6.702 1.00 57.91 74 THR A CA 1
ATOM 548 C C . THR A 1 74 ? 23.534 7.748 -7.422 1.00 57.91 74 THR A C 1
ATOM 550 O O . THR A 1 74 ? 23.715 8.771 -6.769 1.00 57.91 74 THR A O 1
ATOM 553 N N . SER A 1 75 ? 23.555 7.740 -8.757 1.00 59.88 75 SER A N 1
ATOM 554 C CA . SER A 1 75 ? 23.695 8.931 -9.603 1.00 59.88 75 SER A CA 1
ATOM 555 C C . SER A 1 75 ? 22.404 9.751 -9.711 1.00 59.88 75 SER A C 1
ATOM 557 O O . SER A 1 75 ? 22.427 10.835 -10.290 1.00 59.88 75 SER A O 1
ATOM 559 N N . GLY A 1 76 ? 21.274 9.234 -9.209 1.00 57.91 76 GLY A N 1
ATOM 560 C CA . GLY A 1 76 ? 19.955 9.838 -9.405 1.00 57.91 76 GLY A CA 1
ATOM 561 C C . GLY A 1 76 ? 19.419 9.704 -10.835 1.00 57.91 76 GLY A C 1
ATOM 562 O O . GLY A 1 76 ? 18.385 10.288 -11.149 1.00 57.91 76 GLY A O 1
ATOM 563 N N . GLN A 1 77 ? 20.103 8.948 -11.701 1.00 58.12 77 GLN A N 1
ATOM 564 C CA . GLN A 1 77 ? 19.679 8.681 -13.071 1.00 58.12 77 GLN A CA 1
ATOM 565 C C . GLN A 1 77 ? 19.422 7.189 -13.262 1.00 58.12 77 GLN A C 1
ATOM 567 O O . GLN A 1 77 ? 20.351 6.380 -13.319 1.00 58.12 77 GLN A O 1
ATOM 572 N N . ALA A 1 78 ? 18.149 6.835 -13.425 1.00 61.72 78 ALA A N 1
ATOM 573 C CA . ALA A 1 78 ? 17.786 5.528 -13.941 1.00 61.72 78 ALA A CA 1
ATOM 574 C C . ALA A 1 78 ? 18.096 5.492 -15.440 1.00 61.72 78 ALA A C 1
ATOM 576 O O . ALA A 1 78 ? 17.688 6.394 -16.174 1.00 61.72 78 ALA A O 1
ATOM 577 N N . THR A 1 79 ? 18.745 4.435 -15.924 1.00 70.44 79 THR A N 1
ATOM 578 C CA . THR A 1 79 ? 18.615 4.123 -17.349 1.00 70.44 79 THR A CA 1
ATOM 579 C C . THR A 1 79 ? 17.179 3.665 -17.593 1.00 70.44 79 THR A C 1
ATOM 581 O O . THR A 1 79 ? 16.603 2.945 -16.770 1.00 70.44 79 THR A O 1
ATOM 584 N N . THR A 1 80 ? 16.594 4.055 -18.726 1.00 72.12 80 THR A N 1
ATOM 585 C CA . THR A 1 80 ? 15.215 3.690 -19.092 1.00 72.12 80 THR A CA 1
ATOM 586 C C . THR A 1 80 ? 14.978 2.180 -18.974 1.00 72.12 80 THR A C 1
ATOM 588 O O . THR A 1 80 ? 13.937 1.752 -18.486 1.00 72.12 80 THR A O 1
ATOM 591 N N . ALA A 1 81 ? 15.980 1.363 -19.319 1.00 79.12 81 ALA A N 1
ATOM 592 C CA . ALA A 1 81 ? 15.916 -0.094 -19.215 1.00 79.12 81 ALA A CA 1
ATOM 593 C C . ALA A 1 81 ? 15.809 -0.604 -17.764 1.00 79.12 81 ALA A C 1
ATOM 595 O O . ALA A 1 81 ? 14.972 -1.459 -17.477 1.00 79.12 81 ALA A O 1
ATOM 596 N N . ASN A 1 82 ? 16.612 -0.075 -16.835 1.00 81.00 82 ASN A N 1
ATOM 597 C CA . ASN A 1 82 ? 16.584 -0.515 -15.437 1.00 81.00 82 ASN A CA 1
ATOM 598 C C . ASN A 1 82 ? 15.276 -0.113 -14.751 1.00 81.00 82 ASN A C 1
ATOM 600 O O . ASN A 1 82 ? 14.692 -0.906 -14.009 1.00 81.00 82 ASN A O 1
ATOM 604 N N . LEU A 1 83 ? 14.793 1.101 -15.033 1.00 84.69 83 LEU A N 1
ATOM 605 C CA . LEU A 1 83 ?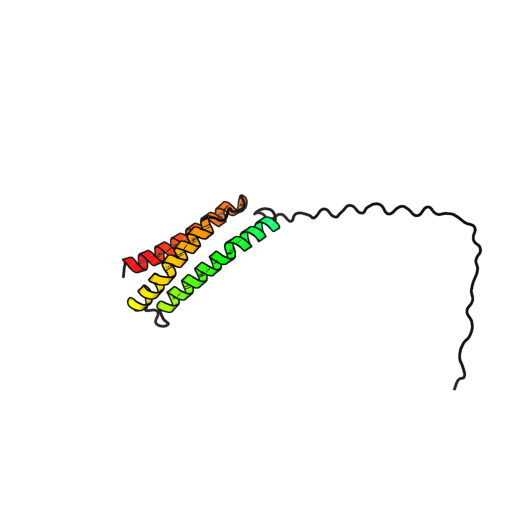 13.521 1.576 -14.501 1.00 84.69 83 LEU A CA 1
ATOM 606 C C . LEU A 1 83 ? 12.350 0.769 -15.059 1.00 84.69 83 LEU A C 1
ATOM 608 O O . LEU A 1 83 ? 11.497 0.340 -14.288 1.00 84.69 83 LEU A O 1
ATOM 612 N N . ALA A 1 84 ? 12.334 0.502 -16.368 1.00 84.50 84 ALA A N 1
ATOM 613 C CA . ALA A 1 84 ? 11.299 -0.311 -16.999 1.00 84.50 84 ALA A CA 1
ATOM 614 C C . ALA A 1 84 ? 11.241 -1.729 -16.408 1.00 84.50 84 ALA A C 1
ATOM 616 O O . ALA A 1 84 ? 10.152 -2.228 -16.127 1.00 84.50 84 ALA A O 1
ATOM 617 N N . LEU A 1 85 ? 12.395 -2.357 -16.151 1.00 87.44 85 LEU A N 1
ATOM 618 C CA . LEU A 1 85 ? 12.464 -3.672 -15.506 1.00 87.44 85 LEU A CA 1
ATOM 619 C C . LEU A 1 85 ? 11.907 -3.648 -14.077 1.00 87.44 85 LEU A C 1
ATOM 621 O O . LEU A 1 85 ? 11.085 -4.495 -13.722 1.00 87.44 85 LEU A O 1
ATOM 625 N N . ALA A 1 86 ? 12.321 -2.672 -13.263 1.00 90.75 86 ALA A N 1
ATOM 626 C CA . ALA A 1 86 ? 11.824 -2.536 -11.896 1.00 90.75 86 ALA A CA 1
ATOM 627 C C . ALA A 1 86 ? 10.315 -2.264 -11.877 1.00 90.75 86 ALA A C 1
ATOM 629 O O . ALA A 1 86 ? 9.564 -2.951 -11.189 1.00 90.75 86 ALA A O 1
ATOM 630 N N . MET A 1 87 ? 9.844 -1.327 -12.697 1.00 90.62 87 MET A N 1
ATOM 631 C CA . MET A 1 87 ? 8.424 -1.014 -12.815 1.00 90.62 87 MET A CA 1
ATOM 632 C C . MET A 1 87 ? 7.604 -2.216 -13.305 1.00 90.62 87 MET A C 1
ATOM 634 O O . MET A 1 87 ? 6.558 -2.515 -12.731 1.00 90.62 87 MET A O 1
ATO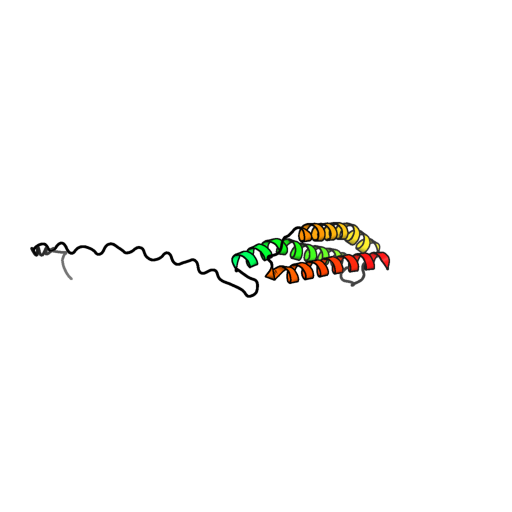M 638 N N . GLY A 1 88 ? 8.087 -2.961 -14.304 1.00 91.12 88 GLY A N 1
ATOM 639 C CA . GLY A 1 88 ? 7.406 -4.152 -14.821 1.00 91.12 88 GLY A CA 1
ATOM 640 C C . GLY A 1 88 ? 7.151 -5.218 -13.751 1.00 91.12 88 GLY A C 1
ATOM 641 O O . GLY A 1 88 ? 6.127 -5.899 -13.787 1.00 91.12 88 GLY A O 1
ATOM 642 N N . LYS A 1 89 ? 8.041 -5.319 -12.759 1.00 93.56 89 LYS A N 1
ATOM 643 C CA . LYS A 1 89 ? 7.889 -6.219 -11.613 1.00 93.56 89 LYS A CA 1
ATOM 644 C C . LYS A 1 89 ? 7.024 -5.623 -10.500 1.00 93.56 89 LYS A C 1
ATOM 646 O O . LYS A 1 89 ? 6.167 -6.312 -9.946 1.00 93.56 89 LYS A O 1
ATOM 651 N N . GLU A 1 90 ? 7.256 -4.364 -10.143 1.00 95.50 90 GLU A N 1
ATOM 652 C CA . GLU A 1 90 ? 6.692 -3.791 -8.921 1.00 95.50 90 GLU A CA 1
ATOM 653 C C . GLU A 1 90 ? 5.284 -3.184 -9.114 1.00 95.50 90 GLU A C 1
ATOM 655 O O . GLU A 1 90 ? 4.492 -3.190 -8.170 1.00 95.50 90 GLU A O 1
ATOM 660 N N . LEU A 1 91 ? 4.895 -2.733 -10.320 1.00 94.94 91 LEU A N 1
ATOM 661 C CA . LEU A 1 91 ? 3.529 -2.231 -10.578 1.00 94.94 91 LEU A CA 1
ATOM 662 C C . LEU A 1 91 ? 2.443 -3.296 -10.356 1.00 94.94 91 LEU A C 1
ATOM 664 O O . LEU A 1 91 ? 1.472 -3.000 -9.652 1.00 94.94 91 LEU A O 1
ATOM 668 N N . PRO A 1 92 ? 2.551 -4.519 -10.919 1.00 97.19 92 PRO A N 1
ATOM 669 C CA . PRO A 1 92 ? 1.573 -5.576 -10.662 1.00 97.19 92 PRO A CA 1
ATOM 670 C C . PRO A 1 92 ? 1.453 -5.903 -9.172 1.00 97.19 92 PRO A C 1
ATOM 672 O O . PRO A 1 92 ? 0.353 -6.108 -8.662 1.00 97.19 92 PRO A O 1
ATOM 675 N N . ARG A 1 93 ? 2.583 -5.881 -8.459 1.00 97.69 93 ARG A N 1
ATOM 676 C CA . ARG A 1 93 ? 2.653 -6.129 -7.019 1.00 97.69 93 ARG A CA 1
ATOM 677 C C . ARG A 1 93 ? 1.944 -5.034 -6.218 1.00 97.69 93 ARG A C 1
ATOM 679 O O . ARG A 1 93 ? 1.166 -5.346 -5.321 1.00 97.69 93 ARG A O 1
ATOM 686 N N . LEU A 1 94 ? 2.116 -3.764 -6.597 1.00 98.19 94 LEU A N 1
ATOM 687 C CA . LEU A 1 94 ? 1.382 -2.643 -6.004 1.00 98.19 94 LEU A CA 1
ATOM 688 C C . LEU A 1 94 ? -0.125 -2.727 -6.287 1.00 98.19 94 LEU A C 1
ATOM 690 O O . LEU A 1 94 ? -0.924 -2.523 -5.376 1.00 98.19 94 LEU A O 1
ATOM 694 N N . LYS A 1 95 ? -0.526 -3.074 -7.519 1.00 98.12 95 LYS A N 1
ATOM 695 C CA . LYS A 1 95 ? -1.939 -3.300 -7.883 1.00 98.12 95 LYS A CA 1
ATOM 696 C C . LYS A 1 95 ? -2.564 -4.406 -7.033 1.00 98.12 95 LYS A C 1
ATOM 698 O O . LYS A 1 95 ? -3.664 -4.226 -6.516 1.00 98.12 95 LYS A O 1
ATOM 703 N N . ALA A 1 96 ? -1.850 -5.515 -6.842 1.00 98.25 96 ALA A N 1
ATOM 704 C CA . ALA A 1 96 ? -2.297 -6.611 -5.990 1.00 98.25 96 ALA A CA 1
ATOM 705 C C . ALA A 1 96 ? -2.421 -6.186 -4.517 1.00 98.25 96 ALA A C 1
ATOM 707 O O . ALA A 1 96 ? -3.440 -6.468 -3.891 1.00 98.25 96 ALA A O 1
ATOM 708 N N . ALA A 1 97 ? -1.433 -5.459 -3.983 1.00 98.31 97 ALA A N 1
ATOM 709 C CA . ALA A 1 97 ? -1.471 -4.950 -2.613 1.00 98.31 97 ALA A CA 1
ATOM 710 C C . ALA A 1 97 ? -2.655 -3.995 -2.386 1.00 98.31 97 ALA A C 1
ATOM 712 O O . ALA A 1 97 ? -3.328 -4.102 -1.365 1.00 98.31 97 ALA A O 1
ATOM 713 N N . ILE A 1 98 ? -2.950 -3.107 -3.345 1.00 98.50 98 ILE A N 1
ATOM 714 C CA . ILE A 1 98 ? -4.142 -2.245 -3.312 1.00 98.50 98 ILE A CA 1
ATOM 715 C C . ILE A 1 98 ? -5.409 -3.103 -3.301 1.00 98.50 98 ILE A C 1
ATOM 717 O O . ILE A 1 98 ? -6.238 -2.943 -2.411 1.00 98.50 98 ILE A O 1
ATOM 721 N N . GLY A 1 99 ? -5.537 -4.047 -4.237 1.00 98.12 99 GLY A N 1
ATOM 722 C CA . GLY A 1 99 ? -6.718 -4.908 -4.330 1.00 98.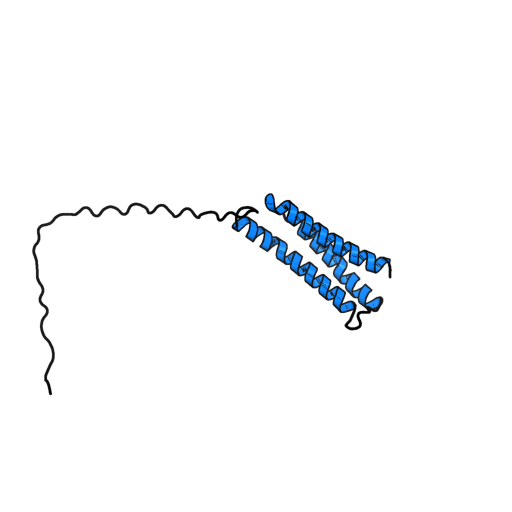12 99 GLY A CA 1
ATOM 723 C C . GLY A 1 99 ? -6.977 -5.711 -3.053 1.00 98.12 99 GLY A C 1
ATOM 724 O O . GLY A 1 99 ? -8.117 -5.823 -2.621 1.00 98.12 99 GLY A O 1
ATOM 725 N N . GLN A 1 100 ? -5.927 -6.222 -2.408 1.00 98.31 100 GLN A N 1
ATOM 726 C CA . GLN A 1 100 ? -6.038 -6.932 -1.132 1.00 98.31 100 GLN A CA 1
ATOM 727 C C . GLN A 1 100 ? -6.373 -5.988 0.031 1.00 98.31 100 GLN A C 1
ATOM 729 O O . GLN A 1 100 ? -7.250 -6.309 0.833 1.00 98.31 100 GLN A O 1
ATOM 734 N N . PHE A 1 101 ? -5.737 -4.815 0.102 1.00 98.50 101 PHE A N 1
ATOM 735 C CA . PHE A 1 101 ? -6.014 -3.803 1.124 1.00 98.50 101 PHE A CA 1
ATOM 736 C C . PHE A 1 101 ? -7.488 -3.376 1.119 1.00 98.50 101 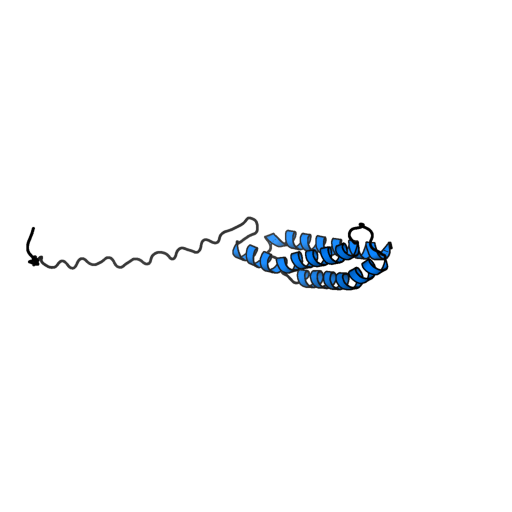PHE A C 1
ATOM 738 O O . PHE A 1 101 ? -8.093 -3.242 2.178 1.00 98.50 101 PHE A O 1
ATOM 745 N N . GLU A 1 102 ? -8.089 -3.241 -0.066 1.00 96.81 102 GLU A N 1
ATOM 746 C CA . GLU A 1 102 ? -9.505 -2.888 -0.241 1.00 96.81 102 GLU A CA 1
ATOM 747 C C . GLU A 1 102 ? -10.490 -3.900 0.354 1.00 96.81 102 GLU A C 1
ATOM 749 O O . GLU A 1 102 ? -11.642 -3.556 0.615 1.00 96.81 102 GLU A O 1
ATOM 754 N N . THR A 1 103 ? -10.063 -5.146 0.569 1.00 97.75 103 THR A N 1
ATOM 755 C CA . THR A 1 103 ? -10.923 -6.180 1.164 1.00 97.75 103 THR A CA 1
ATOM 756 C C . THR A 1 103 ? -11.034 -6.062 2.684 1.00 97.75 103 THR A C 1
ATOM 758 O O . THR A 1 103 ? -11.932 -6.658 3.286 1.00 97.75 103 THR A O 1
ATOM 761 N N . ILE A 1 104 ? -10.145 -5.288 3.315 1.00 97.81 104 ILE A N 1
ATOM 762 C CA . ILE A 1 104 ? -10.142 -5.073 4.760 1.00 97.81 104 ILE A CA 1
ATOM 763 C C . ILE A 1 104 ? -11.321 -4.175 5.121 1.00 97.81 104 ILE A C 1
ATOM 765 O O . ILE A 1 104 ? -11.456 -3.064 4.617 1.00 97.81 104 ILE A O 1
ATOM 769 N N . LYS A 1 105 ? -12.161 -4.640 6.046 1.00 96.25 105 LYS A N 1
ATOM 770 C CA . LYS A 1 105 ? -13.261 -3.842 6.591 1.00 96.25 105 LYS A CA 1
ATOM 771 C C . LYS A 1 105 ? -12.751 -3.040 7.791 1.00 96.25 105 LYS A C 1
ATOM 773 O O . LYS A 1 105 ? -12.459 -3.652 8.820 1.00 96.25 105 LYS A O 1
ATOM 778 N N . PRO A 1 106 ? -12.624 -1.706 7.694 1.00 96.50 106 PRO A N 1
ATOM 779 C CA . PRO A 1 106 ? -12.201 -0.905 8.831 1.00 96.50 106 PRO A CA 1
ATOM 780 C C . PRO A 1 106 ? -13.325 -0.795 9.874 1.00 96.50 106 PRO A C 1
ATOM 782 O O . PRO A 1 106 ? -14.504 -0.757 9.505 1.00 96.50 106 PRO A O 1
ATOM 785 N N . PRO A 1 107 ? -12.988 -0.667 11.170 1.00 95.62 107 PRO A N 1
ATOM 786 C CA . PRO A 1 107 ? -13.915 -0.150 12.171 1.00 95.62 107 PRO A CA 1
ATOM 787 C C . PRO A 1 107 ? -14.481 1.213 11.751 1.00 95.62 107 PRO A C 1
ATOM 789 O O . PRO A 1 107 ? -13.801 1.984 11.070 1.00 95.62 107 PRO A O 1
ATOM 792 N N . LEU A 1 108 ? -15.710 1.533 12.175 1.00 95.12 108 LEU A N 1
ATOM 793 C CA . LEU A 1 108 ? -16.453 2.713 11.704 1.00 95.12 108 LEU A CA 1
ATOM 794 C C . LEU A 1 108 ? -15.647 4.018 11.825 1.00 95.12 108 LEU A C 1
ATOM 796 O O . LEU A 1 108 ? -15.552 4.776 10.862 1.00 95.12 108 LEU A O 1
ATOM 800 N N . LEU A 1 109 ? -15.020 4.247 12.981 1.00 96.00 109 LEU A N 1
ATOM 801 C CA . LEU A 1 109 ? -14.238 5.458 13.255 1.00 96.00 109 LEU A CA 1
ATOM 802 C C . LEU A 1 109 ? -12.895 5.503 12.503 1.00 96.00 109 LEU A C 1
ATOM 804 O O . LEU A 1 109 ? -12.297 6.568 12.371 1.00 96.00 109 LEU A O 1
ATOM 808 N N . LEU A 1 110 ? -12.435 4.371 11.962 1.00 96.88 110 LEU A N 1
ATOM 809 C CA . LEU A 1 110 ? -11.198 4.249 11.183 1.00 96.88 110 LEU A CA 1
ATOM 810 C C . LEU A 1 110 ? -11.447 4.209 9.669 1.00 96.88 110 LEU A C 1
ATOM 812 O O . LEU A 1 110 ? -10.492 4.224 8.891 1.00 96.88 110 LEU A O 1
ATOM 816 N N . ALA A 1 111 ? -12.708 4.205 9.225 1.00 96.75 111 ALA A N 1
ATOM 817 C CA . ALA A 1 111 ? -13.057 4.206 7.807 1.00 96.75 111 ALA A CA 1
ATOM 818 C C . ALA A 1 111 ? -12.479 5.405 7.019 1.00 96.75 111 ALA A C 1
ATOM 820 O O . ALA A 1 111 ? -11.993 5.187 5.900 1.00 96.75 111 ALA A O 1
ATOM 821 N N . PRO A 1 112 ? -12.441 6.644 7.563 1.00 97.06 112 PRO A N 1
ATOM 822 C CA . PRO A 1 112 ? -11.773 7.760 6.893 1.00 97.06 112 PRO A CA 1
ATOM 823 C C . PRO A 1 112 ? -10.271 7.513 6.697 1.00 97.06 112 PRO A C 1
ATOM 825 O O . PRO A 1 112 ? -9.774 7.619 5.577 1.00 97.06 112 PRO A O 1
ATOM 828 N N . LEU A 1 113 ? -9.566 7.072 7.748 1.00 96.19 113 LEU A N 1
ATOM 829 C CA . LEU A 1 113 ? -8.139 6.741 7.679 1.00 96.19 113 LEU A CA 1
ATOM 830 C C . LEU A 1 113 ? -7.865 5.632 6.652 1.00 96.19 113 LEU A C 1
ATOM 832 O O . LEU A 1 113 ? -6.952 5.753 5.839 1.00 96.19 113 LEU A O 1
ATOM 836 N N . HIS A 1 114 ? -8.666 4.564 6.662 1.00 98.19 114 HIS A N 1
ATOM 837 C CA . HIS A 1 114 ? -8.569 3.474 5.689 1.00 98.19 114 HIS A CA 1
ATOM 838 C C . HIS A 1 114 ? -8.674 3.986 4.249 1.00 98.19 114 HIS A C 1
ATOM 840 O O . HIS A 1 114 ? -7.859 3.655 3.384 1.00 98.19 114 HIS A O 1
ATOM 846 N N . THR A 1 115 ? -9.664 4.846 4.012 1.00 98.25 115 THR A N 1
ATOM 847 C CA . THR A 1 115 ? -9.909 5.460 2.709 1.00 98.25 115 THR A CA 1
ATOM 848 C C . THR A 1 115 ? -8.720 6.308 2.263 1.00 98.25 115 THR A C 1
ATOM 850 O O . THR A 1 115 ? -8.314 6.236 1.102 1.00 98.25 115 THR A O 1
ATOM 853 N N . ASP A 1 116 ? -8.129 7.088 3.164 1.00 98.44 116 ASP A N 1
ATOM 854 C CA . ASP A 1 116 ? -6.992 7.944 2.832 1.00 98.44 116 ASP A CA 1
ATOM 855 C C . ASP A 1 116 ? -5.712 7.143 2.570 1.00 98.44 116 ASP A C 1
ATOM 857 O O . ASP A 1 116 ? -5.007 7.429 1.601 1.00 98.44 116 ASP A O 1
ATOM 861 N N . ILE A 1 117 ? -5.457 6.069 3.323 1.00 98.25 117 ILE A N 1
ATOM 862 C CA . ILE A 1 117 ? -4.350 5.144 3.035 1.00 98.25 117 ILE A CA 1
ATOM 863 C C . ILE A 1 117 ? -4.516 4.535 1.637 1.00 98.25 117 ILE A C 1
ATOM 865 O O . ILE A 1 117 ? -3.581 4.586 0.834 1.00 98.25 117 ILE A O 1
ATOM 869 N N . LYS A 1 118 ? -5.716 4.047 1.292 1.00 98.38 118 LYS A N 1
ATOM 870 C CA . LYS A 1 118 ? -6.013 3.543 -0.058 1.00 98.38 118 LYS A CA 1
ATOM 871 C C . LYS A 1 118 ? -5.717 4.599 -1.126 1.00 98.38 118 LYS A C 1
ATOM 873 O O . LYS A 1 118 ? -5.055 4.297 -2.121 1.00 98.38 118 LYS A O 1
ATOM 878 N N . LYS A 1 119 ? -6.178 5.842 -0.935 1.00 98.44 119 LYS A N 1
ATOM 879 C CA . LYS A 1 119 ? -5.911 6.940 -1.881 1.00 98.44 119 LYS A CA 1
ATOM 880 C C . LYS A 1 119 ? -4.412 7.154 -2.073 1.00 98.44 119 LYS A C 1
ATOM 882 O O . LYS A 1 119 ? -3.978 7.298 -3.212 1.00 98.44 119 LYS A O 1
ATOM 887 N N . LEU A 1 120 ? -3.622 7.134 -1.000 1.00 98.31 120 LEU A N 1
ATOM 888 C CA . LEU A 1 120 ? -2.166 7.274 -1.084 1.00 98.31 120 LEU A CA 1
ATOM 889 C C . LEU A 1 120 ? -1.519 6.129 -1.876 1.00 98.31 120 LEU A C 1
ATOM 891 O O . LEU A 1 120 ? -0.658 6.385 -2.720 1.00 98.31 120 LEU A O 1
ATOM 895 N N . MET A 1 121 ? -1.957 4.883 -1.671 1.00 98.31 121 MET A N 1
ATOM 896 C CA . MET A 1 121 ? -1.470 3.735 -2.448 1.00 98.31 121 MET A CA 1
ATOM 897 C C . MET A 1 121 ? -1.803 3.880 -3.941 1.00 98.31 121 MET A C 1
ATOM 899 O O . MET A 1 121 ? -0.941 3.678 -4.797 1.00 98.31 121 MET A O 1
ATOM 903 N N . VAL A 1 122 ? -3.030 4.298 -4.266 1.00 98.12 122 VAL A N 1
ATOM 904 C CA . VAL A 1 122 ? -3.466 4.544 -5.652 1.00 98.12 122 VAL A CA 1
ATOM 905 C C . VAL A 1 122 ? -2.698 5.705 -6.286 1.00 98.12 122 VAL A C 1
ATOM 907 O O . VAL A 1 122 ? -2.295 5.613 -7.444 1.00 98.12 122 VAL A O 1
ATOM 910 N N . LEU A 1 123 ? -2.459 6.793 -5.550 1.00 97.62 123 LEU A N 1
ATOM 911 C CA . LEU A 1 123 ? -1.648 7.916 -6.030 1.00 97.62 123 LEU A CA 1
ATOM 912 C C . LEU A 1 123 ? -0.215 7.478 -6.333 1.00 97.62 123 LEU A C 1
ATOM 914 O O . LEU A 1 123 ? 0.333 7.864 -7.365 1.00 97.62 123 LEU A O 1
ATOM 918 N N . ARG A 1 124 ? 0.371 6.623 -5.487 1.00 95.94 124 ARG A N 1
ATOM 919 C CA . ARG A 1 124 ? 1.687 6.035 -5.752 1.00 95.94 124 ARG A CA 1
ATOM 920 C C . ARG A 1 124 ? 1.681 5.228 -7.048 1.00 95.94 124 ARG A C 1
ATOM 922 O O . ARG A 1 124 ? 2.562 5.430 -7.879 1.00 95.94 124 ARG A O 1
ATOM 929 N N . LEU A 1 125 ? 0.679 4.375 -7.254 1.00 96.38 125 LEU A N 1
ATOM 930 C CA . LEU A 1 125 ? 0.548 3.601 -8.489 1.00 96.38 125 LEU A CA 1
ATOM 931 C C . LEU A 1 125 ? 0.473 4.512 -9.719 1.00 96.38 125 LEU A C 1
ATOM 933 O O . LEU A 1 125 ? 1.255 4.342 -10.651 1.00 96.38 125 LEU A O 1
ATOM 937 N N . LYS A 1 126 ? -0.404 5.521 -9.685 1.00 95.19 126 LYS A N 1
ATOM 938 C CA . LYS A 1 126 ? -0.548 6.493 -10.776 1.00 95.19 126 LYS A CA 1
ATOM 939 C C . LYS A 1 126 ? 0.748 7.248 -11.052 1.00 95.19 126 LYS A C 1
ATOM 941 O O . LYS A 1 126 ? 1.060 7.502 -12.209 1.00 95.19 126 LYS A O 1
ATOM 946 N N . SER A 1 127 ? 1.508 7.592 -10.010 1.00 91.38 127 SER A N 1
ATOM 947 C CA . SER A 1 127 ? 2.804 8.253 -10.184 1.00 91.38 127 SER A CA 1
ATOM 948 C C . SER A 1 127 ? 3.786 7.375 -10.958 1.00 91.38 127 SER A C 1
ATOM 950 O O . SER A 1 127 ? 4.446 7.865 -11.867 1.00 91.38 127 SER A O 1
ATOM 952 N N . TYR A 1 128 ? 3.814 6.070 -10.679 1.00 91.00 128 TYR A N 1
ATOM 953 C CA . TYR A 1 128 ? 4.667 5.135 -11.402 1.00 91.00 128 TYR A CA 1
ATOM 954 C C . TYR A 1 128 ? 4.205 4.891 -12.837 1.00 91.00 128 TYR A C 1
ATOM 956 O O . TYR A 1 128 ? 5.032 4.867 -13.743 1.00 91.00 128 TYR A O 1
ATOM 964 N N . GLU A 1 129 ? 2.898 4.777 -13.069 1.00 90.38 129 GLU A N 1
ATOM 965 C CA . GLU A 1 129 ? 2.343 4.677 -14.425 1.00 90.38 129 GLU A CA 1
ATOM 966 C C . GLU A 1 129 ? 2.656 5.935 -15.253 1.00 90.38 129 GLU A C 1
ATOM 968 O O . GLU A 1 129 ? 3.050 5.828 -16.411 1.00 90.38 129 GLU A O 1
ATOM 973 N N . ALA A 1 130 ? 2.564 7.127 -14.654 1.00 87.25 130 ALA A N 1
ATOM 974 C CA . ALA A 1 130 ? 2.931 8.379 -15.312 1.00 87.25 130 ALA A CA 1
ATOM 975 C C . ALA A 1 130 ? 4.431 8.456 -15.634 1.00 87.25 130 ALA A C 1
ATOM 977 O O . ALA A 1 130 ? 4.798 8.935 -16.704 1.00 87.25 130 ALA A O 1
ATOM 978 N N . THR A 1 131 ? 5.297 7.957 -14.745 1.00 80.62 131 THR A N 1
ATOM 979 C CA . THR A 1 131 ? 6.731 7.828 -15.033 1.00 80.62 131 THR A CA 1
ATOM 980 C C . THR A 1 131 ? 6.978 6.923 -16.237 1.00 80.62 131 THR A C 1
ATOM 982 O O . THR A 1 131 ? 7.826 7.248 -17.043 1.00 80.62 131 THR A O 1
ATOM 985 N N . ILE A 1 132 ? 6.237 5.832 -16.423 1.00 75.75 132 ILE A N 1
ATOM 986 C CA . ILE A 1 132 ? 6.415 4.974 -17.608 1.00 75.75 132 ILE A CA 1
ATOM 987 C C . ILE A 1 132 ? 5.903 5.661 -18.881 1.00 75.75 132 ILE A C 1
ATOM 989 O O . ILE A 1 132 ? 6.543 5.570 -19.918 1.00 75.75 132 ILE A O 1
ATOM 993 N N . ASN A 1 133 ? 4.756 6.344 -18.812 1.00 69.50 133 ASN A N 1
ATOM 994 C CA . ASN A 1 133 ? 4.112 6.935 -19.992 1.00 69.50 133 ASN A CA 1
ATOM 995 C C . ASN A 1 133 ? 4.819 8.190 -20.531 1.00 69.50 133 ASN A C 1
ATOM 997 O O . ASN A 1 133 ? 4.646 8.523 -21.700 1.00 69.50 133 ASN A O 1
ATOM 1001 N N . ASN A 1 134 ? 5.561 8.906 -19.682 1.00 59.72 134 ASN A N 1
ATOM 1002 C CA . ASN A 1 134 ? 6.274 10.136 -20.046 1.00 59.72 134 ASN A CA 1
ATOM 1003 C C . ASN A 1 134 ? 7.771 9.910 -20.339 1.00 59.72 134 ASN A C 1
ATOM 1005 O O . ASN A 1 134 ? 8.518 1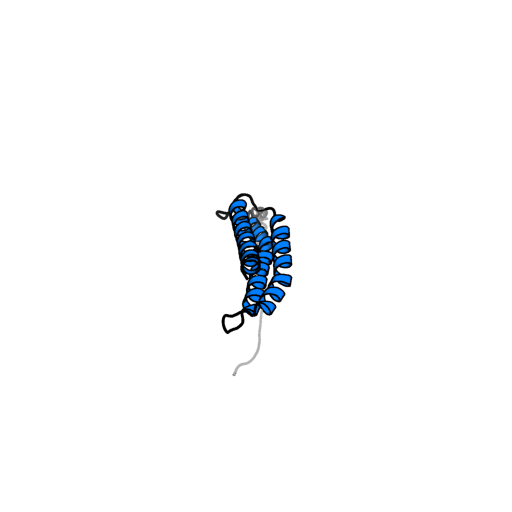0.889 -20.386 1.00 59.72 134 ASN A O 1
ATOM 1009 N N . TRP A 1 135 ? 8.215 8.657 -20.470 1.00 55.41 135 TRP A N 1
ATOM 1010 C CA . TRP A 1 135 ? 9.615 8.278 -20.693 1.00 55.41 135 TRP A CA 1
ATOM 1011 C C . TRP A 1 135 ? 9.810 7.526 -22.006 1.00 55.41 135 TRP A C 1
ATOM 1013 O O . TRP A 1 135 ? 8.907 6.754 -22.395 1.00 55.41 135 TRP A O 1
#

Foldseek 3Di:
DDDDDDDDDDDDDDDDDDDPPPDPDPDPDPDPPPPQDADLLGTPVLVVVLCVVCVVLVVLLVVLVVQLVVCCPPVNRHDLVSNCVSCVPSLVVLVVSLVSLVVDDHDPSCVVVSVVVSVVSVVVSVVSVVVNVVD